Protein AF-A0ABD0N3Q4-F1 (afdb_monomer_lite)

Structure (mmCIF, N/CA/C/O backbone):
data_AF-A0ABD0N3Q4-F1
#
_entry.id   AF-A0ABD0N3Q4-F1
#
loop_
_atom_site.group_PDB
_atom_site.id
_atom_site.type_symbol
_atom_site.label_atom_id
_atom_site.label_alt_id
_atom_site.label_comp_id
_atom_site.label_asym_id
_atom_site.label_entity_id
_atom_site.label_seq_id
_atom_site.pdbx_PDB_ins_code
_atom_site.Cartn_x
_atom_site.Cartn_y
_atom_site.Cartn_z
_atom_site.occupancy
_atom_site.B_iso_or_equiv
_atom_site.auth_seq_id
_atom_site.auth_comp_id
_atom_site.auth_asym_id
_atom_site.auth_atom_id
_atom_site.pdbx_PDB_model_num
ATOM 1 N N . GLY A 1 1 ? -3.294 -4.195 -13.507 1.00 80.00 1 GLY A N 1
ATOM 2 C CA . GLY A 1 1 ? -3.628 -4.652 -12.145 1.00 80.00 1 GLY A CA 1
ATOM 3 C C . GLY A 1 1 ? -4.357 -3.582 -11.358 1.00 80.00 1 GLY A C 1
ATOM 4 O O . GLY A 1 1 ? -3.982 -3.342 -10.223 1.00 80.00 1 GLY A O 1
ATOM 5 N N . LEU A 1 2 ? -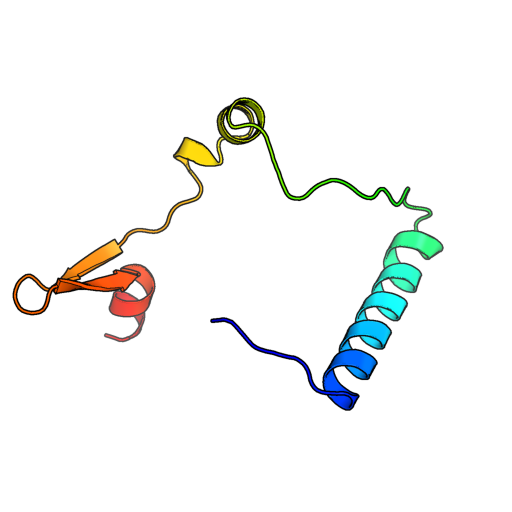5.372 -2.949 -11.952 1.00 97.38 2 LEU A N 1
ATOM 6 C CA . LEU A 1 2 ? -6.231 -1.956 -11.303 1.00 97.38 2 LEU A CA 1
ATOM 7 C C . LEU A 1 2 ? -7.675 -2.426 -11.492 1.00 97.38 2 LEU A C 1
ATOM 9 O O . LEU A 1 2 ? -8.000 -2.898 -12.583 1.00 97.38 2 LEU A O 1
ATOM 13 N N . TYR A 1 3 ? -8.489 -2.349 -10.441 1.00 97.38 3 TYR A N 1
ATOM 14 C CA . TYR A 1 3 ? -9.844 -2.901 -10.408 1.00 97.38 3 TYR A CA 1
ATOM 15 C C . TYR A 1 3 ? -10.750 -2.084 -9.488 1.00 97.38 3 TYR A C 1
ATOM 17 O O . TYR A 1 3 ? -10.297 -1.608 -8.444 1.00 97.38 3 TYR A O 1
ATOM 25 N N . ASP A 1 4 ? -12.034 -2.025 -9.842 1.00 98.00 4 ASP A N 1
ATOM 26 C CA . ASP A 1 4 ? -13.087 -1.426 -9.025 1.00 98.00 4 ASP A CA 1
ATOM 27 C C . ASP A 1 4 ? -13.858 -2.496 -8.249 1.00 98.00 4 ASP A C 1
ATOM 29 O O . ASP A 1 4 ? -14.138 -3.589 -8.749 1.00 98.00 4 ASP A O 1
ATOM 33 N N . PHE A 1 5 ? -14.237 -2.167 -7.016 1.00 98.25 5 PHE A N 1
ATOM 34 C CA . PHE A 1 5 ? -15.036 -3.048 -6.173 1.00 98.25 5 PHE A CA 1
ATOM 35 C C . PHE A 1 5 ? -16.510 -2.644 -6.248 1.00 98.25 5 PHE A C 1
ATOM 37 O O . PHE A 1 5 ? -16.880 -1.516 -5.927 1.00 98.25 5 PHE A O 1
ATOM 44 N N . GLY A 1 6 ? -17.363 -3.586 -6.660 1.00 98.00 6 GLY A N 1
ATOM 45 C CA . GLY A 1 6 ? -18.817 -3.414 -6.625 1.00 98.00 6 GLY A CA 1
ATOM 46 C C . GLY A 1 6 ? -19.386 -3.471 -5.198 1.00 98.00 6 GLY A C 1
ATOM 47 O O . GLY A 1 6 ? -18.650 -3.758 -4.252 1.00 98.00 6 GLY A O 1
ATOM 48 N N . PRO A 1 7 ? -20.706 -3.279 -5.016 1.00 98.50 7 PRO A N 1
ATOM 49 C CA . PRO A 1 7 ? -21.320 -3.124 -3.692 1.00 98.50 7 PRO A CA 1
ATOM 50 C C . PRO A 1 7 ? -20.995 -4.252 -2.701 1.00 98.50 7 PRO A C 1
ATOM 52 O O . PRO A 1 7 ? -20.546 -3.991 -1.586 1.00 98.50 7 PRO A O 1
ATOM 55 N N . VAL A 1 8 ? -21.148 -5.512 -3.125 1.00 98.31 8 VAL A N 1
ATOM 56 C CA . VAL A 1 8 ? -20.843 -6.686 -2.286 1.00 98.31 8 VAL A CA 1
ATOM 57 C C . VAL A 1 8 ? -19.339 -6.800 -2.007 1.00 98.31 8 VAL A C 1
ATOM 59 O O . VAL A 1 8 ? -18.947 -7.156 -0.900 1.00 98.31 8 VAL A O 1
ATOM 62 N N . GLY A 1 9 ? -18.490 -6.443 -2.976 1.00 98.50 9 GLY A N 1
ATOM 63 C CA . GLY A 1 9 ? -17.034 -6.437 -2.810 1.00 98.50 9 GLY A CA 1
ATOM 64 C C . GLY A 1 9 ? -16.564 -5.383 -1.807 1.00 98.50 9 GLY A C 1
ATOM 65 O O . GLY A 1 9 ? -15.742 -5.681 -0.944 1.00 98.50 9 GLY A O 1
ATOM 66 N N . CYS A 1 10 ? -17.133 -4.177 -1.865 1.00 98.56 10 CYS A N 1
ATOM 67 C CA . CYS A 1 10 ? -16.893 -3.119 -0.884 1.00 98.56 10 CYS A CA 1
ATOM 68 C C . CYS A 1 10 ? -17.351 -3.533 0.518 1.00 98.56 10 CYS A C 1
ATOM 70 O O . CYS A 1 10 ? -16.592 -3.380 1.473 1.00 98.56 10 CYS A O 1
ATOM 72 N N . ALA A 1 11 ? -18.556 -4.103 0.643 1.00 98.56 11 ALA A N 1
ATOM 73 C CA . ALA A 1 11 ? -19.070 -4.587 1.923 1.00 98.56 11 ALA A CA 1
ATOM 74 C C . ALA A 1 11 ? -18.157 -5.667 2.526 1.00 98.56 11 ALA A C 1
ATOM 76 O O . ALA A 1 11 ? -17.779 -5.580 3.693 1.00 98.56 11 ALA A O 1
ATOM 77 N N . LEU A 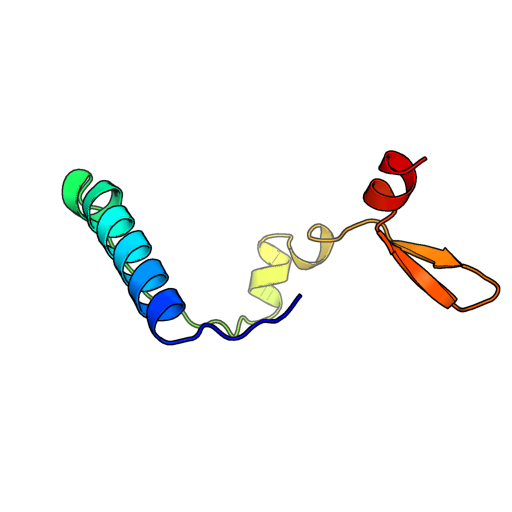1 12 ? -17.730 -6.640 1.717 1.00 98.69 12 LEU A N 1
ATOM 78 C CA . LEU A 1 12 ? -16.818 -7.690 2.161 1.00 98.69 12 LEU A CA 1
ATOM 79 C C . LEU A 1 12 ? -15.449 -7.131 2.573 1.00 98.69 12 LEU A C 1
ATOM 81 O O . LEU A 1 12 ? -14.957 -7.472 3.646 1.00 98.69 12 LEU A O 1
ATOM 85 N N . LYS A 1 13 ? -14.849 -6.246 1.765 1.00 98.62 13 LYS A N 1
ATOM 86 C CA . LYS A 1 13 ? -13.572 -5.590 2.091 1.00 98.62 13 LYS A CA 1
ATOM 87 C C . LYS A 1 13 ? -13.657 -4.849 3.428 1.00 98.62 13 LYS A C 1
ATOM 89 O O . LYS A 1 13 ? -12.759 -4.989 4.255 1.00 98.62 13 LYS A O 1
ATOM 94 N N . ASN A 1 14 ? -14.738 -4.105 3.659 1.00 98.69 14 ASN A N 1
ATOM 95 C CA . ASN A 1 14 ? -14.944 -3.374 4.908 1.00 98.69 14 ASN A CA 1
ATOM 96 C C . ASN A 1 14 ? -15.099 -4.319 6.106 1.00 98.69 14 ASN A C 1
ATOM 98 O O . ASN A 1 14 ? -14.501 -4.068 7.150 1.00 98.69 14 ASN A O 1
ATOM 102 N N . ASN A 1 15 ? -15.818 -5.434 5.947 1.00 98.69 15 ASN A N 1
ATOM 103 C CA . ASN A 1 15 ? -15.945 -6.446 6.998 1.00 98.69 15 ASN A CA 1
ATOM 104 C C . ASN A 1 15 ? -14.592 -7.089 7.344 1.00 98.69 15 ASN A C 1
ATOM 106 O O . ASN A 1 15 ? -14.283 -7.259 8.519 1.00 98.69 15 ASN A O 1
ATOM 110 N N . ILE A 1 16 ? -13.756 -7.393 6.344 1.00 98.75 16 ILE A N 1
ATOM 111 C CA . ILE A 1 16 ? -12.403 -7.933 6.565 1.00 98.75 16 ILE A CA 1
ATOM 112 C C . ILE A 1 16 ? -11.538 -6.930 7.338 1.00 98.75 16 ILE A C 1
ATOM 114 O O . ILE A 1 16 ? -10.884 -7.305 8.310 1.00 98.75 16 ILE A O 1
ATOM 118 N N . LEU A 1 17 ? -11.561 -5.650 6.950 1.00 98.56 17 LEU A N 1
ATOM 119 C CA . LEU A 1 17 ? -10.829 -4.600 7.665 1.00 98.56 17 LEU A CA 1
ATOM 120 C C . LEU A 1 17 ? -11.325 -4.437 9.108 1.00 98.56 17 LEU A C 1
ATOM 122 O O . LEU A 1 17 ? -10.515 -4.236 10.008 1.00 98.56 17 LEU A O 1
ATOM 126 N N . GLN A 1 18 ? -12.635 -4.547 9.345 1.00 98.69 18 GLN A N 1
ATOM 127 C CA . GLN A 1 18 ? -13.212 -4.461 10.686 1.00 98.69 18 GLN A CA 1
ATOM 128 C C . GLN A 1 18 ? -12.729 -5.601 11.589 1.00 98.69 18 GLN A C 1
ATOM 130 O O . GLN A 1 18 ? -12.313 -5.343 12.717 1.00 98.69 18 GLN A O 1
ATOM 135 N N . VAL A 1 19 ? -12.734 -6.838 11.084 1.00 98.69 19 VAL A N 1
ATOM 136 C CA . VAL A 1 19 ? -12.217 -8.002 11.820 1.00 98.69 19 VAL A CA 1
ATOM 137 C C . VAL A 1 19 ? -10.722 -7.840 12.110 1.00 98.69 19 VAL A C 1
ATOM 139 O O . VAL A 1 19 ? -10.286 -8.104 13.225 1.00 98.69 19 VAL A O 1
ATOM 142 N N . TRP A 1 20 ? -9.939 -7.338 11.150 1.00 98.75 20 TRP A N 1
ATOM 143 C CA . TRP A 1 20 ? -8.509 -7.081 11.350 1.00 98.75 20 TRP A CA 1
ATOM 144 C C . TRP A 1 20 ? -8.250 -6.046 12.455 1.00 98.75 20 TRP A C 1
ATOM 146 O O . TRP A 1 20 ? -7.392 -6.259 13.309 1.00 98.75 20 TRP A O 1
ATOM 156 N N . ARG A 1 21 ? -9.023 -4.950 12.489 1.00 98.56 21 ARG A N 1
ATOM 157 C CA . ARG A 1 21 ? -8.916 -3.936 13.550 1.00 98.56 21 ARG A CA 1
ATOM 158 C C . ARG A 1 21 ? -9.297 -4.484 14.919 1.00 98.56 21 ARG A C 1
ATOM 160 O O . ARG A 1 21 ? -8.618 -4.180 15.892 1.00 98.56 21 ARG A O 1
ATOM 167 N N . GLN A 1 22 ? -10.366 -5.274 15.002 1.00 98.50 22 GLN A N 1
ATOM 168 C CA . GLN A 1 22 ? -10.754 -5.928 16.254 1.00 98.50 22 GLN A CA 1
ATOM 169 C C . GLN A 1 22 ? -9.622 -6.822 16.762 1.00 98.50 22 GLN A C 1
ATOM 171 O O . GLN A 1 22 ? -9.181 -6.656 17.893 1.00 98.50 22 GLN A O 1
ATOM 176 N N . HIS A 1 23 ? -9.086 -7.674 15.890 1.00 98.50 23 HIS A N 1
ATOM 177 C CA . HIS A 1 23 ? -8.074 -8.644 16.280 1.00 98.50 23 HIS A CA 1
ATOM 178 C C . HIS A 1 23 ? -6.716 -8.027 16.634 1.00 98.50 23 HIS A C 1
ATOM 180 O O . HIS A 1 23 ? -6.091 -8.455 17.587 1.00 98.50 23 HIS A O 1
ATOM 186 N N . PHE A 1 24 ? -6.230 -7.02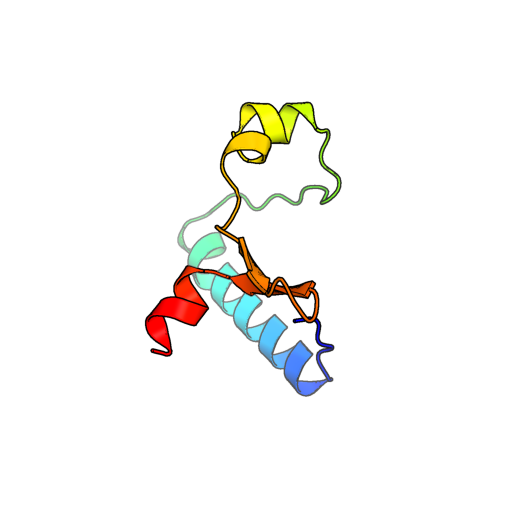7 15.894 1.00 98.44 24 PHE A N 1
ATOM 187 C CA . PHE A 1 24 ? -4.891 -6.478 16.153 1.00 98.44 24 PHE A CA 1
ATOM 188 C C . PHE A 1 24 ? -4.919 -5.159 16.912 1.00 98.44 24 PHE A C 1
ATOM 190 O O . PHE A 1 24 ? -4.154 -4.974 17.848 1.00 98.44 24 PHE A O 1
ATOM 197 N N . ILE A 1 25 ? -5.782 -4.219 16.524 1.00 98.19 25 ILE A N 1
ATOM 198 C CA . ILE A 1 25 ? -5.780 -2.894 17.152 1.00 98.19 25 ILE A CA 1
ATOM 199 C C . ILE A 1 25 ? -6.425 -2.957 18.533 1.00 98.19 25 ILE A C 1
ATOM 201 O O . ILE A 1 25 ? -5.859 -2.439 19.491 1.00 98.19 25 ILE A O 1
ATOM 205 N N . GLN A 1 26 ? -7.598 -3.584 18.647 1.00 97.62 26 GLN A N 1
ATOM 206 C CA . GLN A 1 26 ? -8.346 -3.592 19.905 1.00 97.62 26 GLN A CA 1
ATOM 207 C C . GLN A 1 26 ? -7.791 -4.610 20.905 1.00 97.62 26 GLN A C 1
ATOM 209 O O . GLN A 1 26 ? -7.597 -4.242 22.061 1.00 97.62 26 GLN A O 1
ATOM 214 N N . GLU A 1 27 ? -7.518 -5.854 20.496 1.00 98.19 27 GLU A N 1
ATOM 215 C CA . GLU A 1 27 ? -7.006 -6.877 21.428 1.00 98.19 27 GLU A CA 1
ATOM 216 C C . GLU A 1 27 ? -5.608 -6.517 21.965 1.00 98.19 27 GLU A C 1
ATOM 218 O O . GLU A 1 27 ? -5.389 -6.610 23.170 1.00 98.19 27 GLU A O 1
ATOM 223 N N . GLU A 1 28 ? -4.706 -6.000 21.120 1.00 98.19 28 GLU A N 1
ATOM 224 C CA . GLU A 1 28 ? -3.329 -5.642 21.514 1.00 98.19 28 GLU A CA 1
ATOM 225 C C . GLU A 1 28 ? -3.144 -4.149 21.859 1.00 98.19 28 GLU A C 1
ATOM 227 O O . GLU A 1 28 ? -2.027 -3.701 22.118 1.00 98.19 28 GLU A O 1
ATOM 232 N N . GLN A 1 29 ? -4.224 -3.354 21.863 1.00 97.62 29 GLN A N 1
ATOM 233 C CA . GLN A 1 29 ? -4.208 -1.913 22.175 1.00 97.62 29 GLN A CA 1
ATOM 234 C C . GLN A 1 29 ? -3.197 -1.102 21.331 1.00 97.62 29 GLN A C 1
ATOM 236 O O . GLN A 1 29 ? -2.485 -0.230 21.837 1.00 97.62 29 GLN A O 1
ATOM 241 N N . ILE A 1 30 ? -3.127 -1.378 20.025 1.00 98.56 30 ILE A N 1
ATOM 242 C CA . ILE A 1 30 ? -2.226 -0.677 19.096 1.00 98.56 30 ILE A CA 1
ATOM 243 C C . ILE A 1 30 ? -2.720 0.759 18.853 1.00 98.56 30 ILE A C 1
ATOM 245 O O . ILE A 1 30 ? -3.915 1.017 18.722 1.00 98.56 30 ILE A O 1
ATOM 249 N N . LEU A 1 31 ? -1.787 1.707 18.738 1.00 98.44 31 LEU A N 1
ATOM 250 C CA . LEU A 1 31 ? -2.086 3.094 18.376 1.00 98.44 31 LEU A CA 1
ATOM 251 C C . LEU A 1 31 ? -2.276 3.227 16.856 1.00 98.44 31 LEU A C 1
ATOM 253 O O . LEU A 1 31 ? -1.305 3.197 16.099 1.00 98.44 31 LEU A O 1
ATOM 257 N N . GLU A 1 32 ? -3.523 3.384 16.406 1.00 98.19 32 GLU A N 1
ATOM 258 C CA . GLU A 1 32 ? -3.842 3.653 14.996 1.00 98.19 32 GLU A CA 1
ATOM 259 C C . GLU A 1 32 ? -3.535 5.121 14.644 1.00 98.19 32 GLU A C 1
ATOM 261 O O . GLU A 1 32 ? -3.954 6.042 15.347 1.00 98.19 32 GLU A O 1
ATOM 266 N N . ILE A 1 33 ? -2.809 5.340 13.545 1.00 98.12 33 ILE A N 1
ATOM 267 C CA . ILE A 1 33 ? -2.516 6.661 12.967 1.00 98.12 33 ILE A CA 1
ATOM 268 C C . ILE A 1 33 ? -2.797 6.637 11.461 1.00 98.12 33 ILE A C 1
ATOM 270 O O . ILE A 1 33 ? -2.675 5.586 10.832 1.00 98.12 33 ILE A O 1
ATOM 274 N N . ASP A 1 34 ? -3.141 7.790 10.882 1.00 98.25 34 ASP A N 1
ATOM 275 C CA . ASP A 1 34 ? -3.399 7.942 9.443 1.00 98.25 34 ASP A CA 1
ATOM 276 C C . ASP A 1 34 ? -2.456 8.986 8.824 1.00 98.25 34 ASP A C 1
ATOM 278 O O . ASP A 1 34 ? -2.324 10.103 9.329 1.00 98.25 34 ASP A O 1
ATOM 282 N N . CYS A 1 35 ? -1.778 8.610 7.739 1.00 98.19 35 CYS A N 1
ATOM 283 C CA . CYS A 1 35 ? -0.704 9.377 7.102 1.00 98.19 35 CYS A CA 1
ATOM 284 C C . CYS A 1 35 ? -0.996 9.621 5.614 1.00 98.19 35 CYS A C 1
ATOM 286 O O . CYS A 1 35 ? -1.713 8.872 4.956 1.00 98.19 35 CYS A O 1
ATOM 288 N N . THR A 1 36 ? -0.381 10.656 5.038 1.00 98.31 36 THR A N 1
ATOM 289 C CA . THR A 1 36 ? -0.551 10.998 3.619 1.00 98.31 36 THR A CA 1
ATOM 290 C C . THR A 1 36 ? 0.131 10.006 2.676 1.00 98.31 36 THR A C 1
ATOM 292 O O . THR A 1 36 ? 1.241 9.556 2.940 1.00 98.31 36 THR A O 1
ATOM 295 N N . MET A 1 37 ? -0.469 9.761 1.505 1.00 98.00 37 MET A N 1
ATOM 296 C CA . MET A 1 37 ? 0.168 8.959 0.446 1.00 98.00 37 MET A CA 1
ATOM 297 C C . MET A 1 37 ? 1.312 9.701 -0.266 1.00 98.00 37 MET A C 1
ATOM 299 O O . MET A 1 37 ? 2.315 9.091 -0.638 1.00 98.00 37 MET A O 1
ATOM 303 N N . LEU A 1 38 ? 1.179 11.019 -0.471 1.00 98.31 38 LEU A N 1
ATOM 304 C CA . LEU A 1 38 ? 2.243 11.825 -1.077 1.00 98.31 38 LEU A CA 1
ATOM 305 C C . LEU A 1 38 ? 3.423 11.915 -0.110 1.00 98.31 38 LEU A C 1
ATOM 307 O O . LEU A 1 38 ? 3.278 12.401 1.009 1.00 98.31 38 LEU A O 1
ATOM 311 N N . THR A 1 39 ? 4.587 11.453 -0.562 1.00 98.44 39 THR A N 1
ATOM 312 C CA . THR A 1 39 ? 5.789 11.336 0.265 1.00 98.44 39 THR A CA 1
ATOM 313 C C . THR A 1 39 ? 6.959 12.064 -0.405 1.00 98.44 39 THR A C 1
ATOM 315 O O . THR A 1 39 ? 7.258 11.763 -1.563 1.00 98.44 39 THR A O 1
ATOM 318 N N . PRO A 1 40 ? 7.645 13.004 0.277 1.00 98.44 40 PRO A N 1
ATOM 319 C CA . PRO A 1 40 ? 8.831 13.661 -0.267 1.00 98.44 40 PRO A CA 1
ATOM 320 C C . PRO A 1 40 ? 9.949 12.660 -0.579 1.00 98.44 40 PRO A C 1
ATOM 322 O O . PRO A 1 40 ? 10.231 11.768 0.223 1.00 98.44 40 PRO A O 1
ATOM 325 N N . GLU A 1 41 ? 10.643 12.851 -1.703 1.00 98.38 41 GLU A N 1
ATOM 326 C CA . GLU A 1 41 ? 11.732 11.970 -2.154 1.00 98.38 41 GLU A CA 1
ATOM 327 C C . GLU A 1 41 ? 12.771 11.640 -1.060 1.00 98.38 41 GLU A C 1
ATOM 329 O O . GLU A 1 41 ? 13.097 10.457 -0.917 1.00 98.3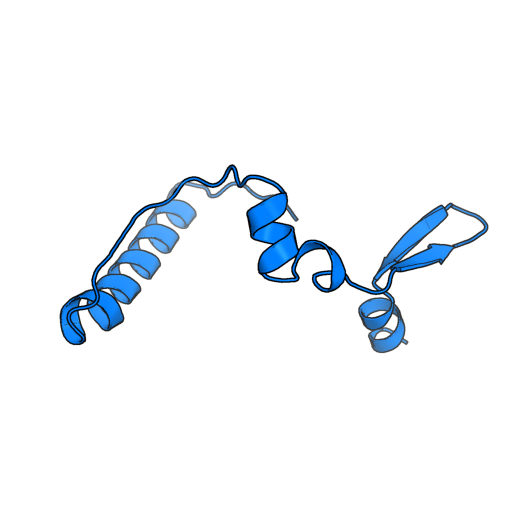8 41 GLU A O 1
ATOM 334 N N . PRO A 1 42 ? 13.256 12.593 -0.229 1.00 98.56 42 PRO A N 1
ATOM 335 C CA . PRO A 1 42 ? 14.268 12.284 0.783 1.00 98.56 42 PRO A CA 1
ATOM 336 C C . PRO A 1 42 ? 13.847 11.193 1.775 1.00 98.56 42 PRO A C 1
ATOM 338 O O . PRO A 1 42 ? 14.693 10.433 2.243 1.00 98.56 42 PRO A O 1
ATOM 341 N N . VAL A 1 43 ? 12.548 11.067 2.069 1.00 98.56 43 VAL A N 1
ATOM 342 C CA . VAL A 1 43 ? 12.011 10.022 2.956 1.00 98.56 43 VAL A CA 1
ATOM 343 C C . VAL A 1 43 ? 12.140 8.641 2.303 1.00 98.56 43 VAL A C 1
ATOM 345 O O . VAL A 1 43 ? 12.595 7.678 2.929 1.00 98.56 43 VAL A O 1
ATOM 348 N N . LEU A 1 44 ? 11.806 8.535 1.016 1.00 98.56 44 LEU A N 1
ATOM 349 C CA . LEU A 1 44 ? 11.905 7.281 0.263 1.00 98.56 44 LEU A CA 1
ATOM 350 C C . LEU A 1 44 ? 13.357 6.905 -0.043 1.00 98.56 44 LEU A C 1
ATOM 352 O O . LEU A 1 44 ? 13.704 5.723 -0.052 1.00 98.56 44 LEU A O 1
ATOM 356 N N . LYS A 1 45 ? 14.227 7.899 -0.244 1.00 98.12 45 LYS A N 1
ATOM 357 C CA . LYS A 1 45 ? 15.666 7.676 -0.400 1.00 98.12 45 LYS A CA 1
ATOM 358 C C . LYS A 1 45 ? 16.283 7.161 0.896 1.00 98.12 45 LYS A C 1
ATOM 360 O O . LYS A 1 45 ? 16.984 6.156 0.879 1.00 98.12 45 LYS A O 1
ATOM 365 N N . THR A 1 46 ? 15.965 7.800 2.020 1.00 98.25 46 THR A N 1
ATOM 366 C CA . THR A 1 46 ? 16.496 7.426 3.340 1.00 98.25 46 THR A CA 1
ATOM 367 C C . THR A 1 46 ? 16.038 6.033 3.771 1.00 98.25 46 THR A C 1
ATOM 369 O O . THR A 1 46 ? 16.831 5.261 4.299 1.00 98.25 46 THR A O 1
ATOM 372 N N . SER A 1 47 ? 14.784 5.666 3.493 1.00 98.19 47 SE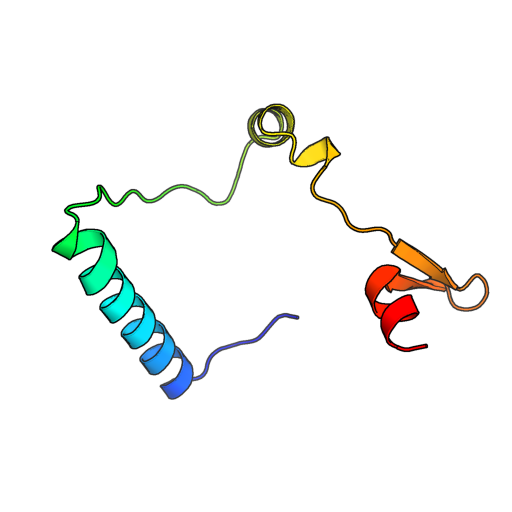R A N 1
ATOM 373 C CA . SER A 1 47 ? 14.282 4.303 3.742 1.00 98.19 47 SER A CA 1
ATOM 374 C C . SER A 1 47 ? 14.822 3.253 2.757 1.00 98.19 47 SER A C 1
ATOM 376 O O . SER A 1 47 ? 14.547 2.067 2.914 1.00 98.19 47 SER A O 1
ATOM 378 N N . GLY A 1 48 ? 15.594 3.667 1.745 1.00 98.06 48 GLY A N 1
ATOM 379 C CA . GLY A 1 48 ? 16.218 2.792 0.753 1.00 98.06 48 GLY A CA 1
ATOM 380 C C . GLY A 1 48 ? 15.292 2.334 -0.377 1.00 98.06 48 GLY A C 1
ATOM 381 O O . GLY A 1 48 ? 15.745 1.602 -1.256 1.00 98.06 48 GLY A O 1
ATOM 382 N N . HIS A 1 49 ? 14.028 2.767 -0.397 1.00 98.19 49 HIS A N 1
ATOM 383 C CA . HIS A 1 49 ? 13.062 2.373 -1.428 1.00 98.19 49 HIS A CA 1
ATOM 384 C C . HIS A 1 49 ? 13.500 2.821 -2.821 1.00 98.19 49 HIS A C 1
ATOM 386 O O . HIS A 1 49 ? 13.388 2.043 -3.763 1.00 98.19 49 HIS A O 1
ATOM 392 N N . VAL A 1 50 ? 14.067 4.026 -2.938 1.00 97.25 50 VAL A N 1
ATOM 393 C CA . VAL A 1 50 ? 14.558 4.556 -4.224 1.00 97.25 50 VAL A CA 1
ATOM 394 C C . VAL A 1 50 ? 15.616 3.643 -4.856 1.00 97.25 50 VAL A C 1
ATOM 396 O O . VAL A 1 50 ? 15.645 3.504 -6.072 1.00 97.25 50 VAL A O 1
ATOM 399 N N . ASP A 1 51 ? 16.457 2.995 -4.046 1.00 96.81 51 ASP A N 1
ATOM 400 C CA . ASP A 1 51 ? 17.577 2.191 -4.550 1.00 96.81 51 ASP A CA 1
ATOM 401 C C . ASP A 1 51 ? 17.267 0.694 -4.650 1.00 96.81 51 ASP A C 1
ATOM 403 O O . ASP A 1 51 ? 17.930 -0.020 -5.398 1.00 96.81 51 ASP A O 1
ATOM 407 N N . LYS A 1 52 ? 16.311 0.196 -3.855 1.00 96.56 52 LYS A N 1
ATOM 408 C CA . LYS A 1 52 ? 16.127 -1.249 -3.639 1.00 96.56 52 LYS A CA 1
ATOM 409 C C . LYS A 1 52 ? 14.738 -1.774 -3.976 1.00 96.56 52 LYS A C 1
ATOM 411 O O . LYS A 1 52 ? 14.597 -2.979 -4.158 1.00 96.56 52 LYS A O 1
ATOM 416 N N . PHE A 1 53 ? 13.712 -0.926 -4.030 1.00 97.06 53 PHE A N 1
ATOM 417 C CA . PHE A 1 53 ? 12.341 -1.377 -4.269 1.00 97.06 53 PHE A CA 1
ATOM 418 C C . PHE A 1 53 ? 12.064 -1.509 -5.772 1.00 97.06 53 PHE A C 1
ATOM 420 O O . PHE A 1 53 ? 11.311 -0.733 -6.357 1.00 97.06 53 PHE A O 1
ATOM 427 N N . ALA A 1 54 ? 12.731 -2.474 -6.405 1.00 94.62 54 ALA A N 1
ATOM 428 C CA . ALA A 1 54 ? 12.638 -2.726 -7.834 1.00 94.62 54 ALA A CA 1
ATOM 429 C C . ALA A 1 54 ? 12.750 -4.218 -8.157 1.00 94.62 54 ALA A C 1
ATOM 431 O O . ALA A 1 54 ? 13.408 -4.983 -7.454 1.00 94.62 54 ALA A O 1
ATOM 432 N N . ASP A 1 55 ? 12.143 -4.595 -9.277 1.00 95.31 55 ASP A N 1
ATOM 433 C CA . ASP A 1 55 ? 12.220 -5.932 -9.847 1.00 95.31 55 ASP A CA 1
ATOM 434 C C . ASP A 1 55 ? 13.084 -5.938 -11.109 1.00 95.31 55 ASP A C 1
ATOM 436 O O . ASP A 1 55 ? 13.123 -4.958 -11.856 1.00 95.31 55 ASP A O 1
ATOM 440 N N . TYR A 1 56 ? 13.730 -7.071 -11.400 1.00 94.56 56 TYR A N 1
ATOM 441 C CA . TYR A 1 56 ? 14.433 -7.246 -12.669 1.00 94.56 56 TYR A CA 1
ATOM 442 C C . TYR A 1 56 ? 13.441 -7.356 -13.830 1.00 94.56 56 TYR A C 1
ATOM 444 O O . TYR A 1 56 ? 12.574 -8.234 -13.857 1.00 94.56 56 TYR A O 1
ATOM 452 N N . MET A 1 57 ? 13.605 -6.477 -14.816 1.00 95.38 57 MET A N 1
ATOM 453 C CA . MET A 1 57 ? 12.804 -6.428 -16.034 1.00 95.38 57 MET A CA 1
ATOM 454 C C . MET A 1 57 ? 13.652 -6.861 -17.230 1.00 95.38 57 MET A C 1
ATOM 456 O O . MET A 1 57 ? 14.778 -6.395 -17.401 1.00 95.38 57 MET A O 1
ATOM 460 N N . VAL A 1 58 ? 13.101 -7.731 -18.071 1.00 94.88 58 VAL A N 1
ATOM 461 C CA . VAL A 1 58 ? 13.661 -8.078 -19.382 1.00 94.88 58 VAL A CA 1
ATOM 462 C C . VAL A 1 58 ? 12.748 -7.549 -20.477 1.00 94.88 58 VAL A C 1
ATOM 464 O O . VAL A 1 58 ? 11.544 -7.395 -20.268 1.00 94.88 58 VAL A O 1
ATOM 467 N N . LYS A 1 59 ? 13.322 -7.255 -21.640 1.00 96.25 59 LYS A N 1
ATOM 468 C CA . LYS A 1 59 ? 12.603 -6.681 -22.775 1.00 96.25 59 LYS A CA 1
ATOM 469 C C . LYS A 1 59 ? 12.898 -7.484 -24.033 1.00 96.25 59 LYS A C 1
ATOM 471 O O . LYS A 1 59 ? 14.066 -7.736 -24.327 1.00 96.25 59 LYS A O 1
ATOM 476 N N . ASP A 1 60 ? 11.866 -7.861 -24.778 1.00 94.62 60 ASP A N 1
ATOM 477 C CA . ASP A 1 60 ? 12.053 -8.462 -26.100 1.00 94.62 60 ASP A CA 1
ATOM 478 C C . ASP A 1 60 ? 12.547 -7.385 -27.084 1.00 94.62 60 ASP A C 1
ATOM 480 O O . ASP A 1 60 ? 11.986 -6.295 -27.200 1.00 94.62 60 ASP A O 1
ATOM 484 N N . VAL A 1 61 ? 13.639 -7.684 -27.787 1.00 95.81 61 VAL A N 1
ATOM 485 C CA . VAL A 1 61 ? 14.309 -6.768 -28.720 1.00 95.81 61 VAL A CA 1
ATOM 486 C C . VAL A 1 61 ? 13.464 -6.488 -29.973 1.00 95.81 61 VAL A C 1
ATOM 488 O O . VAL A 1 61 ? 13.650 -5.454 -30.609 1.00 95.81 61 VAL A O 1
ATOM 491 N N . LYS A 1 62 ? 12.531 -7.376 -30.342 1.00 96.19 62 LYS A N 1
ATOM 492 C CA . LYS A 1 62 ? 11.711 -7.258 -31.557 1.00 96.19 62 LYS A CA 1
ATOM 493 C C . LYS A 1 62 ? 10.456 -6.418 -31.351 1.00 96.19 62 LYS A C 1
ATOM 495 O O . LYS A 1 62 ? 10.190 -5.533 -32.158 1.00 96.19 62 LYS A O 1
ATOM 500 N N . ASN A 1 63 ? 9.671 -6.719 -30.317 1.00 94.88 63 ASN A N 1
ATOM 501 C CA . ASN A 1 63 ? 8.381 -6.058 -30.072 1.00 94.88 63 ASN A CA 1
ATOM 502 C C . ASN A 1 63 ? 8.437 -5.031 -28.926 1.00 94.88 63 ASN A C 1
ATOM 504 O O . ASN A 1 63 ? 7.544 -4.198 -28.801 1.00 94.88 63 ASN A O 1
ATOM 508 N N . GLY A 1 64 ? 9.502 -5.048 -28.119 1.00 93.44 64 GLY A N 1
ATOM 509 C CA . GLY A 1 64 ? 9.687 -4.133 -27.003 1.00 93.44 64 GLY A CA 1
ATOM 510 C C . GLY A 1 64 ? 8.825 -4.426 -25.776 1.00 93.44 64 GLY A C 1
ATOM 511 O O . GLY A 1 64 ? 8.782 -3.579 -24.883 1.00 93.44 64 GLY A O 1
ATOM 512 N N . GLU A 1 65 ? 8.161 -5.579 -25.710 1.00 94.62 65 GLU A N 1
ATOM 513 C CA . GLU A 1 65 ? 7.377 -5.978 -24.545 1.00 94.62 65 GLU A CA 1
ATOM 514 C C . GLU A 1 65 ? 8.281 -6.214 -23.336 1.00 94.62 65 GLU A C 1
ATOM 516 O O . GLU A 1 65 ? 9.360 -6.806 -23.438 1.00 94.62 65 GLU A O 1
ATOM 521 N N . CYS A 1 66 ? 7.828 -5.724 -22.184 1.00 94.44 66 CYS A N 1
ATOM 522 C CA . CYS A 1 66 ? 8.539 -5.832 -20.922 1.00 94.44 66 CYS A CA 1
ATOM 523 C C . CYS A 1 66 ? 7.940 -6.947 -20.068 1.00 94.44 66 CYS A C 1
ATOM 525 O O . CYS A 1 66 ? 6.735 -6.970 -19.813 1.00 94.44 66 CYS A O 1
ATOM 527 N N . PHE A 1 67 ? 8.803 -7.811 -19.547 1.00 93.62 67 PHE A N 1
ATOM 528 C CA . PHE A 1 67 ? 8.428 -8.907 -18.664 1.00 93.62 67 PHE A CA 1
ATOM 529 C C . PHE A 1 67 ? 9.210 -8.814 -17.359 1.00 93.62 67 PHE A C 1
ATOM 531 O O . PHE A 1 67 ? 10.383 -8.434 -17.340 1.00 93.62 67 PHE A O 1
ATOM 538 N N . ARG A 1 68 ? 8.572 -9.203 -16.254 1.00 95.75 68 ARG A N 1
ATOM 539 C CA . ARG A 1 68 ? 9.280 -9.424 -14.992 1.00 95.75 68 ARG A CA 1
ATOM 540 C C . ARG A 1 68 ? 10.087 -10.716 -15.123 1.00 95.75 68 ARG A C 1
ATOM 542 O O . ARG A 1 68 ? 9.520 -11.764 -15.436 1.00 95.75 68 ARG A O 1
ATOM 549 N N . ALA A 1 69 ? 11.400 -10.632 -14.931 1.00 94.31 69 ALA A N 1
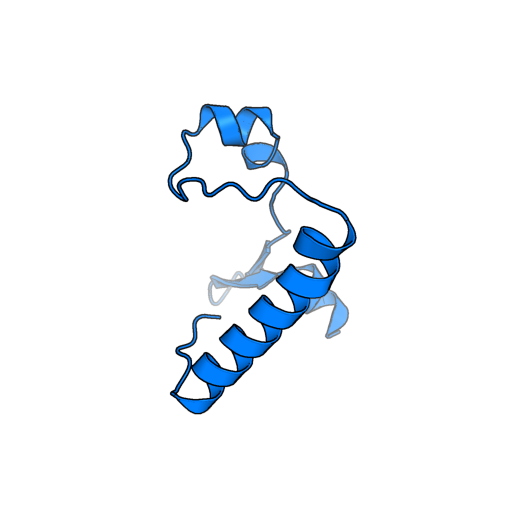ATOM 550 C CA . ALA A 1 69 ? 12.325 -11.711 -15.268 1.00 94.31 69 ALA A CA 1
ATOM 551 C C . ALA A 1 69 ? 12.033 -13.008 -14.495 1.00 94.31 69 ALA A C 1
ATOM 553 O O . ALA A 1 69 ? 12.074 -14.095 -15.063 1.00 94.31 69 ALA A O 1
ATOM 554 N N . ASP A 1 70 ? 11.689 -12.901 -13.212 1.00 91.94 70 ASP A N 1
ATOM 555 C CA . ASP A 1 70 ? 11.422 -14.056 -12.354 1.00 91.94 70 ASP A CA 1
ATOM 556 C C . ASP A 1 70 ? 10.122 -14.787 -12.731 1.00 91.94 70 ASP A C 1
ATOM 558 O O . ASP A 1 70 ? 10.060 -16.012 -12.655 1.00 91.94 70 ASP A O 1
ATOM 562 N N . HIS A 1 71 ? 9.091 -14.061 -13.168 1.00 90.81 71 HIS A N 1
ATOM 563 C CA . HIS A 1 71 ? 7.845 -14.658 -13.649 1.00 90.81 71 HIS A CA 1
ATOM 564 C C . HIS A 1 71 ? 8.052 -15.383 -14.980 1.00 90.81 71 HIS A C 1
ATOM 566 O O . HIS A 1 71 ? 7.517 -16.474 -15.162 1.00 90.81 71 HIS A O 1
ATOM 572 N N . LEU A 1 72 ? 8.851 -14.804 -15.883 1.00 90.31 72 LEU A N 1
ATOM 573 C CA . LEU A 1 72 ? 9.183 -15.433 -17.160 1.00 90.31 72 LEU A CA 1
ATOM 574 C C . LEU A 1 72 ? 9.968 -16.736 -16.951 1.00 90.31 72 LEU A C 1
ATOM 576 O O . LEU A 1 72 ? 9.638 -17.747 -17.560 1.00 90.31 72 LEU A O 1
ATOM 580 N N . LEU A 1 73 ? 10.960 -16.730 -16.052 1.00 88.94 73 LEU A N 1
ATOM 581 C CA . LEU A 1 73 ? 11.762 -17.917 -15.734 1.00 88.94 73 LEU A CA 1
ATOM 582 C C . LEU A 1 73 ? 10.958 -19.035 -15.057 1.00 88.94 73 LEU A C 1
ATOM 584 O O . LEU A 1 73 ? 11.259 -20.196 -15.283 1.00 88.94 73 LEU A O 1
ATOM 588 N N . LYS A 1 74 ? 9.955 -18.708 -14.230 1.00 82.81 74 LYS A N 1
ATOM 589 C CA . LYS A 1 74 ? 9.090 -19.706 -13.565 1.00 82.81 74 LYS A CA 1
ATOM 590 C C . LYS A 1 74 ? 8.074 -20.365 -14.502 1.00 82.81 74 LYS A C 1
ATOM 592 O O . LYS A 1 74 ? 7.532 -21.408 -14.152 1.00 82.81 74 LYS A O 1
ATOM 597 N N . GLY A 1 75 ? 7.738 -19.708 -15.613 1.00 68.31 75 GLY A N 1
ATOM 598 C CA . GLY A 1 75 ? 6.802 -20.222 -16.617 1.00 68.31 75 GLY A CA 1
ATOM 599 C C . GLY A 1 75 ? 7.459 -21.067 -17.714 1.00 68.31 75 GLY A C 1
ATOM 600 O O . GLY A 1 75 ? 6.735 -21.599 -18.555 1.00 68.31 75 GLY A O 1
ATOM 601 N N . LEU A 1 76 ? 8.794 -21.154 -17.712 1.00 57.59 76 LEU A N 1
ATOM 602 C CA . LEU A 1 76 ? 9.614 -22.064 -18.520 1.00 57.59 76 LEU A CA 1
ATOM 603 C C . LEU A 1 76 ? 9.876 -23.361 -17.746 1.00 57.59 76 LEU A C 1
ATOM 605 O O . LEU A 1 76 ? 9.918 -24.418 -18.411 1.00 57.59 76 LEU A O 1
#

Secondary structure (DSSP, 8-state):
------HHHHHHHHHHHHHHIIIIIITTT-------S---HHHHHHTTHHHHS---EEE-TTT--EEEHHHHHHT-

pLDDT: mean 95.74, std 6.38, range [57.59, 98.75]

Radius of gyration: 19.64 Å; chains: 1; bounding box: 39×36×54 Å

InterPro domains:
  IPR027031 Glycyl-tRNA synthetase/DNA polymerase subunit gamma-2 [PTHR10745] (1-74)
  IPR045864 Class II Aminoacyl-tRNA synthetase/Biotinyl protein ligase (BPL) and lipoyl protein ligase (LPL) [G3DSA:3.30.930.10] (1-73)
  IPR045864 Class II Aminoacyl-tRNA synthetase/Biotinyl protein ligase (BPL) and lipoyl protein ligase (LPL) [SSF55681] (1-71)

Organism: Cirrhinus mrigala (NCBI:txid683832)

Foldseek 3Di:
DDDDADPVRVVVVVVVVVVVCCVPCVVVVDDDDDDDPDDDPVVCVVVVCVPPVDFDWDADPPPGDIDRPVVVVVVD

Sequence (76 aa):
GLYDFGPVGCALKNNILQVWRQHFIQEEQILEIDCTMLTPEPVLKTSGHVDKFADYMVKDVKNGECFRADHLLKGL